Protein AF-A0A1V1VH08-F1 (afdb_monomer_lite)

Secondary structure (DSSP, 8-state):
---------PPP-SSS---------------------TT---------HHHHHHHHHHHHHHHHHH-S---HHHHHHHHHHGGGGS-HHHHHHHHHT-

Organism: Photobacterium damsela subsp. piscicida (NCBI:txid38294)

Structure (mmCIF, N/CA/C/O backbone):
data_AF-A0A1V1VH08-F1
#
_entry.id   AF-A0A1V1VH08-F1
#
loop_
_atom_site.group_PDB
_atom_site.id
_atom_site.type_symbol
_atom_site.label_atom_id
_atom_site.label_alt_id
_atom_site.label_comp_id
_atom_site.label_asym_id
_atom_site.label_entity_id
_atom_site.label_seq_id
_atom_site.pdbx_PDB_ins_code
_atom_site.Cartn_x
_atom_site.Cartn_y
_atom_site.Cartn_z
_atom_site.occupancy
_atom_site.B_iso_or_equiv
_atom_site.auth_seq_id
_atom_site.auth_comp_id
_atom_site.auth_asym_id
_atom_site.auth_atom_id
_atom_site.pdbx_PDB_model_num
ATOM 1 N N . MET A 1 1 ? 41.458 -5.836 72.878 1.00 42.50 1 MET A N 1
ATOM 2 C CA . MET A 1 1 ? 41.898 -6.173 71.507 1.00 42.50 1 MET A CA 1
ATOM 3 C C . MET A 1 1 ? 41.839 -7.683 71.332 1.00 42.50 1 MET A C 1
ATOM 5 O O . MET A 1 1 ? 42.338 -8.356 72.219 1.00 42.50 1 MET A O 1
ATOM 9 N N . GLY A 1 2 ? 41.256 -8.160 70.221 1.00 41.50 2 GLY A N 1
ATOM 10 C CA . GLY A 1 2 ? 41.227 -9.569 69.767 1.00 41.50 2 GLY A CA 1
ATOM 11 C C . GLY A 1 2 ? 40.282 -10.465 70.583 1.00 41.50 2 GLY A C 1
ATOM 12 O O . GLY A 1 2 ? 40.348 -10.449 71.798 1.00 41.50 2 GLY A O 1
ATOM 13 N N . GLY A 1 3 ? 39.324 -11.223 70.047 1.00 51.53 3 GLY A N 1
ATOM 14 C CA . GLY A 1 3 ? 39.196 -11.834 68.725 1.00 51.53 3 GLY A CA 1
ATOM 15 C C . GLY A 1 3 ? 39.387 -13.354 68.848 1.00 51.53 3 GLY A C 1
ATOM 16 O O . GLY A 1 3 ? 40.432 -13.767 69.337 1.00 51.53 3 GLY A O 1
ATOM 17 N N . ASN A 1 4 ? 38.416 -14.133 68.336 1.00 48.78 4 ASN A N 1
ATOM 18 C CA . ASN A 1 4 ? 38.453 -15.579 68.000 1.00 48.78 4 ASN A CA 1
ATOM 19 C C . ASN A 1 4 ? 37.970 -16.551 69.103 1.00 48.78 4 ASN A C 1
ATOM 21 O O . ASN A 1 4 ? 38.335 -16.396 70.256 1.00 48.78 4 ASN A O 1
ATOM 25 N N . THR A 1 5 ? 37.166 -17.598 68.870 1.00 54.44 5 THR A N 1
ATOM 26 C CA . THR A 1 5 ? 36.546 -18.209 67.672 1.00 54.44 5 THR A CA 1
ATOM 27 C C . THR A 1 5 ? 35.444 -19.173 68.159 1.00 54.44 5 THR A C 1
ATOM 29 O O . THR A 1 5 ? 35.681 -19.987 69.048 1.00 54.44 5 THR A O 1
ATOM 32 N N . LEU A 1 6 ? 34.240 -19.134 67.575 1.00 57.12 6 LEU A N 1
ATOM 33 C CA . LEU A 1 6 ? 33.190 -20.136 67.820 1.00 57.12 6 LEU A CA 1
ATOM 34 C C . LEU A 1 6 ? 33.470 -21.400 66.989 1.00 57.12 6 LEU A C 1
ATOM 36 O O . LEU A 1 6 ? 33.347 -21.381 65.765 1.00 57.12 6 LEU A O 1
ATOM 40 N N . SER A 1 7 ? 33.826 -22.509 67.644 1.00 58.56 7 SER A N 1
ATOM 41 C CA . SER A 1 7 ? 33.864 -23.836 67.013 1.00 58.56 7 SER A CA 1
ATOM 42 C C . SER A 1 7 ? 32.456 -24.436 67.000 1.00 58.56 7 SER A C 1
ATOM 44 O O . SER A 1 7 ? 32.024 -25.094 67.948 1.00 58.56 7 SER A O 1
ATOM 46 N N . ASN A 1 8 ? 31.718 -24.187 65.916 1.00 56.94 8 ASN A N 1
ATOM 47 C CA . ASN A 1 8 ? 30.455 -24.864 65.642 1.00 56.94 8 ASN A CA 1
ATOM 48 C C . ASN A 1 8 ? 30.746 -26.317 65.242 1.00 56.94 8 ASN A C 1
ATOM 50 O O . ASN A 1 8 ? 30.984 -26.627 64.075 1.00 56.94 8 ASN A O 1
ATOM 54 N N . LYS A 1 9 ? 30.712 -27.223 66.225 1.00 59.41 9 LYS A N 1
ATOM 55 C CA . LYS A 1 9 ? 30.539 -28.661 65.989 1.00 59.41 9 LYS A CA 1
ATOM 56 C C . LYS A 1 9 ? 29.258 -28.846 65.172 1.00 59.41 9 LYS A C 1
ATOM 58 O O . LYS A 1 9 ? 28.158 -28.649 65.681 1.00 59.41 9 LYS A O 1
ATOM 63 N N . GLY A 1 10 ? 29.434 -29.163 63.890 1.00 53.25 10 GLY A N 1
ATOM 64 C CA . GLY A 1 10 ? 28.362 -29.329 62.919 1.00 53.25 10 GLY A CA 1
ATOM 65 C C . GLY A 1 10 ? 27.298 -30.311 63.399 1.00 53.25 10 GLY A C 1
ATOM 66 O O . GLY A 1 10 ? 27.603 -31.378 63.938 1.00 53.25 10 GLY A O 1
ATOM 67 N N . ALA A 1 11 ? 26.043 -29.913 63.203 1.00 56.19 11 ALA A N 1
ATOM 68 C CA . ALA A 1 11 ? 24.874 -30.722 63.475 1.00 56.19 11 ALA A CA 1
ATOM 69 C C . ALA A 1 11 ? 24.992 -32.064 62.747 1.00 56.19 11 ALA A C 1
ATOM 71 O O . ALA A 1 11 ? 25.138 -32.146 61.525 1.00 56.19 11 ALA A O 1
ATOM 72 N N . LYS A 1 12 ? 24.945 -33.124 63.545 1.00 55.03 12 LYS A N 1
ATOM 73 C CA . LYS A 1 12 ? 24.885 -34.498 63.085 1.00 55.03 12 LYS A CA 1
ATOM 74 C C . LYS A 1 12 ? 23.618 -34.682 62.241 1.00 55.03 12 LYS A C 1
ATOM 76 O O . LYS A 1 12 ? 22.513 -34.428 62.704 1.00 55.03 12 LYS A O 1
ATOM 81 N N . SER A 1 13 ? 23.829 -35.165 61.018 1.00 54.09 13 SER A N 1
ATOM 82 C CA . SER A 1 13 ? 22.960 -36.099 60.292 1.00 54.09 13 SER A CA 1
ATOM 83 C C . SER A 1 13 ? 21.470 -35.749 60.137 1.00 54.09 13 SER A C 1
ATOM 85 O O . SER A 1 13 ? 20.638 -36.181 60.927 1.00 54.09 13 SER A O 1
ATOM 87 N N . SER A 1 14 ? 21.116 -35.154 58.994 1.00 55.00 14 SER A N 1
ATOM 88 C CA . SER A 1 14 ? 19.805 -35.347 58.339 1.00 55.00 14 SER A CA 1
ATOM 89 C C . SER A 1 14 ? 19.902 -36.088 56.990 1.00 55.00 14 SER A C 1
ATOM 91 O O . SER A 1 14 ? 18.890 -36.324 56.336 1.00 55.00 14 SER A O 1
ATOM 93 N N . LEU A 1 15 ? 21.109 -36.507 56.580 1.00 57.03 15 LEU A N 1
ATOM 94 C CA . LEU A 1 15 ? 21.361 -37.230 55.321 1.00 57.03 15 LEU A CA 1
ATOM 95 C C . LEU A 1 15 ? 21.610 -38.742 55.491 1.00 57.03 15 LEU A C 1
ATOM 97 O O . LEU A 1 15 ? 21.787 -39.438 54.498 1.00 57.03 15 LEU A O 1
ATOM 101 N N . ALA A 1 16 ? 21.600 -39.275 56.717 1.00 56.56 16 ALA A N 1
ATOM 102 C CA . ALA A 1 16 ? 21.966 -40.673 56.987 1.00 56.56 16 ALA A CA 1
ATOM 103 C C . ALA A 1 16 ? 20.775 -41.647 57.113 1.00 56.56 16 ALA A C 1
ATOM 105 O O . ALA A 1 16 ? 20.959 -42.779 57.548 1.00 56.56 16 ALA A O 1
ATOM 106 N N . SER A 1 17 ? 19.559 -41.250 56.730 1.00 54.44 17 SER A N 1
ATOM 107 C CA . SER A 1 17 ? 18.388 -42.140 56.764 1.00 54.44 17 SER A CA 1
ATOM 108 C C . SER A 1 17 ? 17.512 -42.007 55.521 1.00 54.44 17 SER A C 1
ATOM 110 O O . SER A 1 17 ? 16.312 -41.772 55.597 1.00 54.44 17 SER A O 1
ATOM 112 N N . ARG A 1 18 ? 18.103 -42.179 54.336 1.00 52.12 18 ARG A N 1
ATOM 113 C CA . ARG A 1 18 ? 17.330 -42.537 53.131 1.00 52.12 18 ARG A CA 1
ATOM 114 C C . ARG A 1 18 ? 17.989 -43.683 52.376 1.00 52.12 18 ARG A C 1
ATOM 116 O O . ARG A 1 18 ? 18.204 -43.625 51.171 1.00 52.12 18 ARG A O 1
ATOM 123 N N . ALA A 1 19 ? 18.294 -44.741 53.117 1.00 56.72 19 ALA A N 1
ATOM 124 C CA . ALA A 1 19 ? 18.342 -46.080 52.561 1.00 56.72 19 ALA A CA 1
ATOM 125 C C . ALA A 1 19 ? 16.918 -46.649 52.600 1.00 56.72 19 ALA A C 1
ATOM 127 O O . ALA A 1 19 ? 16.595 -47.437 53.477 1.00 56.72 19 ALA A O 1
ATOM 128 N N . ASP A 1 20 ? 16.058 -46.222 51.674 1.00 51.28 20 ASP A N 1
ATOM 129 C CA . ASP A 1 20 ? 14.940 -47.072 51.274 1.00 51.28 20 ASP A CA 1
ATOM 130 C C . ASP A 1 20 ? 14.604 -46.856 49.798 1.00 51.28 20 ASP A C 1
ATOM 132 O O . ASP A 1 20 ? 14.362 -45.747 49.314 1.00 51.28 20 ASP A O 1
ATOM 136 N N . ARG A 1 21 ? 14.706 -47.955 49.061 1.00 61.38 21 ARG A N 1
ATOM 137 C CA . ARG A 1 21 ? 14.422 -48.065 47.638 1.00 61.38 21 ARG A CA 1
ATOM 138 C C . ARG A 1 21 ? 12.945 -48.413 47.527 1.00 61.38 21 ARG A C 1
ATOM 140 O O . ARG A 1 21 ? 12.552 -49.400 48.131 1.00 61.38 21 ARG A O 1
ATOM 147 N N . ARG A 1 22 ? 12.192 -47.743 46.650 1.00 54.31 22 ARG A N 1
ATOM 148 C CA . ARG A 1 22 ? 11.281 -48.371 45.664 1.00 54.31 22 ARG A CA 1
ATOM 149 C C . ARG A 1 22 ? 10.465 -47.304 44.929 1.00 54.31 22 ARG A C 1
ATOM 151 O O . ARG A 1 22 ? 9.969 -46.361 45.526 1.00 54.31 22 ARG A O 1
ATOM 158 N N . ASN A 1 23 ? 10.332 -47.516 43.620 1.00 58.84 23 ASN A N 1
ATOM 159 C CA . ASN A 1 23 ? 9.438 -46.832 42.678 1.00 58.84 23 ASN A CA 1
ATOM 160 C C . ASN A 1 23 ? 9.825 -45.404 42.275 1.00 58.84 23 ASN A C 1
ATOM 162 O O . ASN A 1 23 ? 9.115 -44.441 42.543 1.00 58.84 23 ASN A O 1
ATOM 166 N N . LYS A 1 24 ? 10.920 -45.275 41.516 1.00 55.41 24 LYS A N 1
ATOM 167 C CA . LYS A 1 24 ? 11.126 -44.101 40.662 1.00 55.41 24 LYS A CA 1
ATOM 168 C C . LYS A 1 24 ? 10.753 -44.486 39.232 1.00 55.41 24 LYS A C 1
ATOM 170 O O . LYS A 1 24 ? 11.577 -45.014 38.494 1.00 55.41 24 LYS A O 1
ATOM 175 N N . THR A 1 25 ? 9.497 -44.266 38.852 1.00 62.84 25 THR A N 1
ATOM 176 C CA . THR A 1 25 ? 9.113 -44.196 37.438 1.00 62.84 25 THR A CA 1
ATOM 177 C C . THR A 1 25 ? 9.863 -43.015 36.832 1.00 62.84 25 THR A C 1
ATOM 179 O O . THR A 1 25 ? 9.476 -41.859 37.007 1.00 62.84 25 THR A O 1
ATOM 182 N N . THR A 1 26 ? 11.005 -43.287 36.206 1.00 64.94 26 THR A N 1
ATOM 183 C CA . THR A 1 26 ? 11.795 -42.279 35.501 1.00 64.94 26 THR A CA 1
ATOM 184 C C . THR A 1 26 ? 10.975 -41.793 34.313 1.00 64.94 26 THR A C 1
ATOM 186 O O . THR A 1 26 ? 10.871 -42.483 33.304 1.00 64.94 26 THR A O 1
ATOM 189 N N . ILE A 1 27 ? 10.359 -40.617 34.442 1.00 68.81 27 ILE A N 1
ATOM 190 C CA . ILE A 1 27 ? 9.703 -39.940 33.324 1.00 68.81 27 ILE A CA 1
ATOM 191 C C . ILE A 1 27 ? 10.806 -39.562 32.331 1.00 68.81 27 ILE A C 1
ATOM 193 O O . ILE A 1 27 ? 11.585 -38.641 32.573 1.00 68.81 27 ILE A O 1
ATOM 197 N N . THR A 1 28 ? 10.902 -40.293 31.225 1.00 69.06 28 THR A N 1
ATOM 198 C CA . THR A 1 28 ? 11.763 -39.940 30.098 1.00 69.06 28 THR A CA 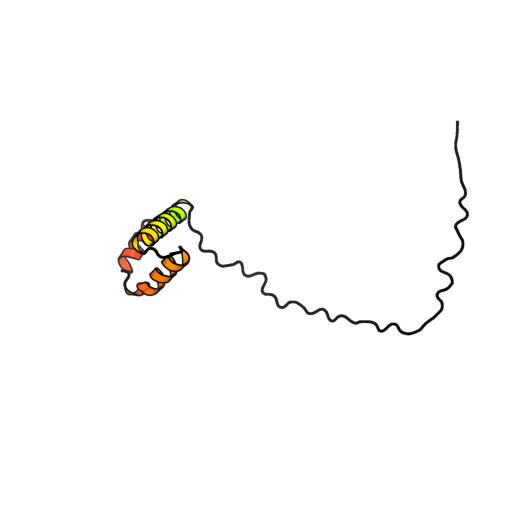1
ATOM 199 C C . THR A 1 28 ? 11.010 -38.946 29.220 1.00 69.06 28 THR A C 1
ATOM 201 O O . THR A 1 28 ? 10.065 -39.288 28.513 1.00 69.06 28 THR A O 1
ATOM 204 N N . THR A 1 29 ? 11.390 -37.670 29.276 1.00 69.56 29 THR A N 1
ATOM 205 C CA . THR A 1 29 ? 10.839 -36.671 28.359 1.00 69.56 29 THR A CA 1
ATOM 206 C C . THR A 1 29 ? 11.559 -36.778 27.018 1.00 69.56 29 THR A C 1
AT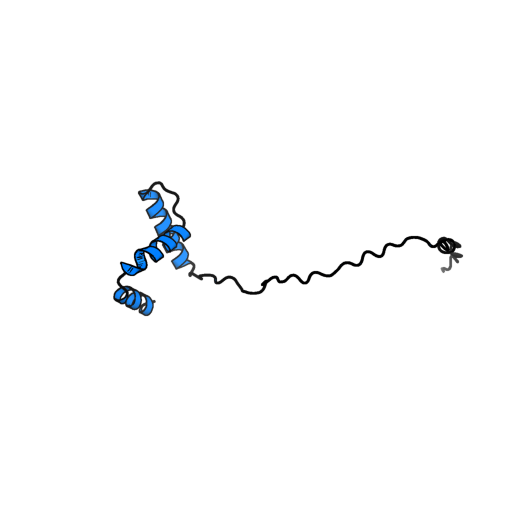OM 208 O O . THR A 1 29 ? 12.753 -36.507 26.897 1.00 69.56 29 THR A O 1
ATOM 211 N N . VAL A 1 30 ? 10.835 -37.179 25.974 1.00 68.00 30 VAL A N 1
ATOM 212 C CA . VAL A 1 30 ? 11.338 -37.059 24.602 1.00 68.00 30 VAL A CA 1
ATOM 213 C C . VAL A 1 30 ? 11.338 -35.571 24.249 1.00 68.00 30 VAL A C 1
ATOM 215 O O . VAL A 1 30 ? 10.277 -34.948 24.168 1.00 68.00 30 VAL A O 1
ATOM 218 N N . ARG A 1 31 ? 12.523 -34.978 24.045 1.00 60.28 31 ARG A N 1
ATOM 219 C CA . ARG A 1 31 ? 12.653 -33.620 23.491 1.00 60.28 31 ARG A CA 1
ATOM 220 C C . ARG A 1 31 ? 12.063 -33.616 22.079 1.00 60.28 31 ARG A C 1
ATOM 222 O O . ARG A 1 31 ? 12.717 -34.042 21.132 1.00 60.28 31 ARG A O 1
ATOM 229 N N . LYS A 1 32 ? 10.834 -33.119 21.925 1.00 65.38 32 LYS A N 1
ATOM 230 C CA . LYS A 1 32 ? 10.301 -32.762 20.607 1.00 65.38 32 LYS A CA 1
ATOM 231 C C . LYS A 1 32 ? 11.102 -31.562 20.102 1.00 65.38 32 LYS A C 1
ATOM 233 O O . LYS A 1 32 ? 10.998 -30.481 20.672 1.00 65.38 32 LYS A O 1
ATOM 238 N N . GLN A 1 33 ? 11.932 -31.770 19.081 1.00 62.66 33 GLN A N 1
ATOM 239 C CA . GLN A 1 33 ? 12.550 -30.686 18.317 1.00 62.66 33 GLN A CA 1
ATOM 240 C C . GLN A 1 33 ? 11.410 -29.877 17.676 1.00 62.66 33 GLN A C 1
ATOM 242 O O . GLN A 1 33 ? 10.658 -30.448 16.882 1.00 62.66 33 GLN A O 1
ATOM 247 N N . PRO A 1 34 ? 11.211 -28.595 18.025 1.00 61.31 34 PRO A N 1
ATOM 248 C CA . PRO A 1 34 ? 10.227 -27.776 17.341 1.00 61.31 34 PRO A CA 1
ATOM 249 C C . PRO A 1 34 ? 10.696 -27.590 15.891 1.00 61.31 34 PRO A C 1
ATOM 251 O O . PRO A 1 34 ? 11.695 -26.920 15.638 1.00 61.31 34 PRO A O 1
ATOM 254 N N . LEU A 1 35 ? 9.989 -28.196 14.931 1.00 61.22 35 LEU A N 1
ATOM 255 C CA . LEU A 1 35 ? 10.094 -27.893 13.496 1.00 61.22 35 LEU A CA 1
ATOM 256 C C . LEU A 1 35 ? 9.443 -26.536 13.238 1.00 61.22 35 LEU A C 1
ATOM 258 O O . LEU A 1 35 ? 8.386 -26.402 12.632 1.00 61.22 35 LEU A O 1
ATOM 262 N N . THR A 1 36 ? 10.036 -25.510 13.810 1.00 63.53 36 THR A N 1
ATOM 263 C CA . THR A 1 36 ? 9.535 -24.155 13.732 1.00 63.53 36 THR A CA 1
ATOM 264 C C . THR A 1 36 ? 10.449 -23.404 12.791 1.00 63.53 36 THR A C 1
ATOM 266 O O . THR A 1 36 ? 11.611 -23.145 13.113 1.00 63.53 36 THR A O 1
ATOM 269 N N . THR A 1 37 ? 9.923 -23.063 11.619 1.00 62.22 37 THR A N 1
ATOM 270 C CA . THR A 1 37 ? 10.533 -22.158 10.640 1.00 62.22 37 THR A CA 1
ATOM 271 C C . THR A 1 37 ? 10.616 -20.743 11.239 1.00 62.22 37 THR A C 1
ATOM 273 O O . THR A 1 37 ? 9.941 -19.823 10.801 1.00 62.22 37 THR A O 1
ATOM 276 N N . TYR A 1 38 ? 11.399 -20.548 12.306 1.00 56.91 38 TYR A N 1
ATOM 277 C CA . TYR A 1 38 ? 11.465 -19.296 13.079 1.00 56.91 38 TYR A CA 1
ATOM 278 C C . TYR A 1 38 ? 12.341 -18.211 12.437 1.00 56.91 38 TYR A C 1
ATOM 280 O O . TYR A 1 38 ? 12.617 -17.194 13.068 1.00 56.91 38 TYR A O 1
ATOM 288 N N . LYS A 1 39 ? 12.839 -18.412 11.214 1.00 59.66 39 LYS A N 1
ATOM 289 C CA . LYS A 1 39 ? 13.912 -17.571 10.657 1.00 59.66 39 LYS A CA 1
ATOM 290 C C . LYS A 1 39 ? 13.693 -17.120 9.218 1.00 59.66 39 LYS A C 1
ATOM 292 O O . LYS A 1 39 ? 14.658 -16.770 8.549 1.00 59.66 39 LYS A O 1
ATOM 297 N N . VAL A 1 40 ? 12.453 -17.102 8.736 1.00 65.69 40 VAL A N 1
ATOM 298 C CA . VAL A 1 40 ? 12.143 -16.315 7.537 1.00 65.69 40 VAL A CA 1
ATOM 299 C C . VAL A 1 40 ? 11.670 -14.951 8.033 1.00 65.69 40 VAL A C 1
ATOM 301 O O . VAL A 1 40 ? 10.586 -14.882 8.618 1.00 65.69 40 VAL A O 1
ATOM 304 N N . PRO A 1 41 ? 12.477 -13.879 7.901 1.00 68.62 41 PRO A N 1
ATOM 305 C CA . PRO A 1 41 ? 12.002 -12.550 8.246 1.00 68.62 41 PRO A CA 1
ATOM 306 C C . PRO A 1 41 ? 10.764 -12.259 7.388 1.00 68.62 41 PRO A C 1
ATOM 308 O O . PRO A 1 41 ? 10.781 -12.556 6.189 1.00 68.62 41 PRO A O 1
ATOM 311 N N . PRO A 1 42 ? 9.678 -11.722 7.969 1.00 72.19 42 PRO A N 1
ATOM 312 C CA . PRO A 1 42 ? 8.502 -11.385 7.185 1.00 72.19 42 PRO A CA 1
ATOM 313 C C . PRO A 1 42 ? 8.922 -10.437 6.059 1.00 72.19 42 PRO A C 1
ATOM 315 O O . PRO A 1 42 ? 9.616 -9.445 6.302 1.00 72.19 42 PRO A O 1
ATOM 318 N N . LEU A 1 43 ? 8.517 -10.750 4.826 1.00 67.94 43 LEU A N 1
ATOM 319 C CA . LEU A 1 43 ? 8.692 -9.851 3.689 1.00 67.94 43 LEU A CA 1
ATOM 320 C C . LEU A 1 43 ? 7.859 -8.598 3.970 1.00 67.94 43 LEU A C 1
ATOM 322 O O . LEU A 1 43 ? 6.637 -8.601 3.842 1.00 67.94 43 LEU A O 1
ATOM 326 N N . THR A 1 44 ? 8.523 -7.544 4.441 1.00 73.12 44 THR A N 1
ATOM 327 C CA . THR A 1 44 ? 7.877 -6.275 4.780 1.00 73.12 44 THR A CA 1
ATOM 328 C C . THR A 1 44 ? 7.997 -5.327 3.598 1.00 73.12 44 THR A C 1
ATOM 330 O O . THR A 1 44 ? 9.099 -5.010 3.155 1.00 73.12 44 THR A O 1
ATOM 333 N N . LEU A 1 45 ? 6.857 -4.855 3.091 1.00 79.69 45 LEU A N 1
ATOM 334 C CA . LEU A 1 45 ? 6.831 -3.741 2.148 1.00 79.69 45 LEU A CA 1
ATOM 335 C C . LEU A 1 45 ? 7.226 -2.475 2.910 1.00 79.69 45 LEU A C 1
ATOM 337 O O . LEU A 1 45 ? 6.502 -2.016 3.798 1.00 79.69 45 LEU A O 1
ATOM 341 N N . ARG A 1 46 ? 8.410 -1.940 2.608 1.00 84.69 46 ARG A N 1
ATOM 342 C CA . ARG A 1 46 ? 8.912 -0.711 3.223 1.00 84.69 46 ARG A CA 1
ATOM 343 C C . ARG A 1 46 ? 8.519 0.479 2.359 1.00 84.69 46 ARG A C 1
ATOM 345 O O . ARG A 1 46 ? 8.964 0.592 1.227 1.00 84.69 46 ARG A O 1
ATOM 352 N N . LEU A 1 47 ? 7.706 1.357 2.930 1.00 85.44 47 LEU A N 1
ATOM 353 C CA . LEU A 1 47 ? 7.373 2.665 2.371 1.00 85.44 47 LEU A CA 1
ATOM 354 C C . LEU A 1 47 ? 8.110 3.754 3.156 1.00 85.44 47 LEU A C 1
ATOM 356 O O . LEU A 1 47 ? 8.300 3.610 4.374 1.00 85.44 47 LEU A O 1
ATOM 360 N N . SER A 1 48 ? 8.492 4.838 2.476 1.00 90.56 48 SER A N 1
ATOM 361 C CA . SER A 1 48 ? 8.999 6.041 3.141 1.00 90.56 48 SER A CA 1
ATOM 362 C C . SER A 1 48 ? 7.914 6.652 4.040 1.00 90.56 48 SER A C 1
ATOM 364 O O . SER A 1 48 ? 6.731 6.322 3.926 1.00 90.56 48 SER A O 1
ATOM 366 N N . LEU A 1 49 ? 8.291 7.538 4.966 1.00 90.62 49 LEU A N 1
ATOM 367 C CA . LEU A 1 49 ? 7.302 8.209 5.816 1.00 90.62 49 LEU A CA 1
ATOM 368 C C . LEU A 1 49 ? 6.326 9.057 4.983 1.00 90.62 49 LEU A C 1
ATOM 370 O O . LEU A 1 49 ? 5.127 9.037 5.247 1.00 90.62 49 LEU A O 1
ATOM 374 N N . ALA A 1 50 ? 6.835 9.735 3.951 1.00 91.75 50 ALA A N 1
ATOM 375 C CA . ALA A 1 50 ? 6.027 10.544 3.046 1.00 91.75 50 ALA A CA 1
ATOM 376 C C . ALA A 1 50 ? 5.025 9.685 2.262 1.00 91.75 50 ALA A C 1
ATOM 378 O O . ALA A 1 50 ? 3.851 10.033 2.169 1.00 91.75 50 ALA A O 1
ATOM 379 N N . ASP A 1 51 ? 5.453 8.527 1.757 1.00 91.00 51 ASP A N 1
ATOM 380 C CA . ASP A 1 51 ? 4.562 7.644 0.997 1.00 91.00 51 ASP A CA 1
ATOM 381 C C . ASP A 1 51 ? 3.514 6.984 1.892 1.00 91.00 51 ASP A C 1
ATOM 383 O O . ASP A 1 51 ? 2.370 6.805 1.477 1.00 91.00 51 ASP A O 1
ATOM 387 N N . LYS A 1 52 ? 3.859 6.680 3.151 1.00 91.31 52 LYS A N 1
ATOM 388 C CA . LYS A 1 52 ? 2.870 6.235 4.143 1.00 91.31 52 LYS A CA 1
ATOM 389 C C . LYS A 1 52 ? 1.783 7.282 4.356 1.00 91.31 52 LYS A C 1
ATOM 391 O O . LYS A 1 52 ? 0.622 6.894 4.441 1.00 91.31 52 LYS A O 1
ATOM 396 N N . GLN A 1 53 ? 2.147 8.563 4.430 1.00 93.88 53 GLN A N 1
ATOM 397 C CA . GLN A 1 53 ? 1.177 9.642 4.604 1.00 93.88 53 GLN A CA 1
ATOM 398 C C . GLN A 1 53 ? 0.236 9.728 3.401 1.00 93.88 53 GLN A C 1
ATOM 400 O O . GLN A 1 53 ? -0.969 9.626 3.587 1.00 93.88 53 GLN A O 1
ATOM 405 N N . LYS A 1 54 ? 0.774 9.751 2.173 1.00 94.25 54 LYS A N 1
ATOM 406 C CA . LYS A 1 54 ? -0.035 9.772 0.939 1.00 94.25 54 LYS A CA 1
ATOM 407 C C . LYS A 1 54 ? -1.048 8.625 0.878 1.00 94.25 54 LYS A C 1
ATOM 409 O O . LYS A 1 54 ? -2.193 8.818 0.483 1.00 94.25 54 LYS A O 1
ATOM 414 N N . VAL A 1 55 ? -0.635 7.418 1.275 1.00 93.44 55 VAL A N 1
ATOM 415 C CA . VAL A 1 55 ? -1.538 6.258 1.320 1.00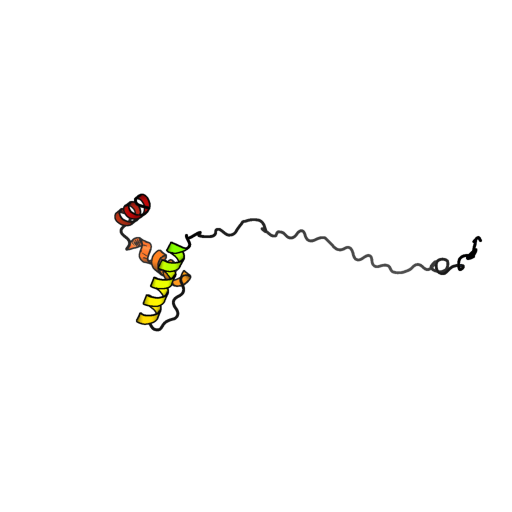 93.44 55 VAL A CA 1
ATOM 416 C C . VAL A 1 55 ? -2.630 6.444 2.376 1.00 93.44 55 VAL A C 1
ATOM 418 O O . VAL A 1 55 ? -3.764 6.043 2.131 1.00 93.44 55 VAL A O 1
ATOM 421 N N . GLN A 1 56 ? -2.319 7.026 3.537 1.00 93.50 56 GLN A N 1
ATOM 422 C CA . GLN A 1 56 ? -3.328 7.299 4.565 1.00 93.50 56 GLN A CA 1
ATOM 423 C C . GLN A 1 56 ? -4.305 8.388 4.136 1.00 93.50 56 GLN A C 1
ATOM 425 O O . GLN A 1 56 ? -5.507 8.174 4.263 1.00 93.50 56 GLN A O 1
ATOM 430 N N . ASP A 1 57 ? -3.813 9.483 3.560 1.00 95.62 57 ASP A N 1
ATOM 431 C CA . ASP A 1 57 ? -4.650 10.573 3.054 1.00 95.62 57 ASP A CA 1
ATOM 432 C C . ASP A 1 57 ? -5.671 10.027 2.043 1.00 95.62 57 ASP A C 1
ATOM 434 O O . ASP A 1 57 ? -6.875 10.258 2.163 1.00 95.62 57 ASP A O 1
ATOM 438 N N . TRP A 1 58 ? -5.218 9.166 1.125 1.00 95.12 58 TRP A N 1
ATOM 439 C CA . TRP A 1 58 ? -6.105 8.520 0.161 1.00 95.12 58 TRP A CA 1
ATOM 440 C C . TRP A 1 58 ? -7.112 7.555 0.815 1.00 95.12 58 TRP A C 1
ATOM 442 O O . TRP A 1 58 ? -8.276 7.480 0.413 1.00 95.12 58 TRP A O 1
ATOM 452 N N . VAL A 1 59 ? -6.708 6.819 1.858 1.00 94.12 59 VAL A N 1
ATOM 453 C CA . VAL A 1 59 ? -7.644 5.988 2.636 1.00 94.12 59 VAL A CA 1
ATOM 454 C C . VAL A 1 59 ? -8.722 6.852 3.290 1.00 94.12 59 VAL A C 1
ATOM 456 O O . VAL A 1 59 ? -9.889 6.460 3.269 1.00 94.12 59 VAL A O 1
ATOM 459 N N . GLU A 1 60 ? -8.364 8.000 3.861 1.00 93.75 60 GLU A N 1
ATOM 460 C CA . GLU A 1 60 ? -9.318 8.916 4.491 1.00 93.75 60 GLU A CA 1
ATOM 461 C C . GLU A 1 60 ? -10.320 9.489 3.488 1.00 93.75 60 GLU A C 1
ATOM 463 O O . GLU A 1 60 ? -11.516 9.535 3.783 1.00 93.75 60 GLU A O 1
ATOM 468 N N . GLU A 1 61 ? -9.864 9.876 2.297 1.00 94.19 61 GLU A N 1
ATOM 469 C CA . GLU A 1 61 ? -10.730 10.317 1.196 1.00 94.19 61 GLU A CA 1
ATOM 470 C C . GLU A 1 61 ? -11.746 9.232 0.820 1.00 94.19 61 GLU A C 1
ATOM 472 O O . GLU A 1 61 ? -12.957 9.452 0.881 1.00 94.19 61 GLU A O 1
ATOM 477 N N . LEU A 1 62 ? -11.276 8.008 0.566 1.00 92.31 62 LEU A N 1
ATOM 478 C CA . LEU A 1 62 ? -12.158 6.889 0.225 1.00 92.31 62 LEU A CA 1
ATOM 479 C C . LEU A 1 62 ? -13.158 6.559 1.341 1.00 92.31 62 LEU A C 1
ATOM 481 O O . LEU A 1 62 ? -14.284 6.130 1.064 1.00 92.31 62 LEU A O 1
ATOM 485 N N . GLN A 1 63 ? -12.769 6.725 2.608 1.00 93.44 63 GLN A N 1
ATOM 486 C CA . GLN A 1 63 ? -13.678 6.536 3.739 1.00 93.44 63 GLN A CA 1
ATOM 487 C C . GLN A 1 63 ? -14.766 7.613 3.794 1.00 93.44 63 GLN A C 1
ATOM 489 O O . GLN A 1 63 ? -15.924 7.272 4.063 1.00 93.44 63 GLN A O 1
ATOM 494 N N . LYS A 1 64 ? -14.413 8.880 3.532 1.00 92.56 64 LYS A N 1
ATOM 495 C CA . LYS A 1 64 ? -15.369 9.998 3.469 1.00 92.56 64 LYS A CA 1
ATOM 496 C C . LYS A 1 64 ? -16.419 9.748 2.387 1.00 92.56 64 LYS A C 1
ATOM 498 O O . LYS A 1 64 ? -17.611 9.881 2.665 1.00 92.56 64 LYS A O 1
ATOM 503 N N . ASP A 1 65 ? -15.989 9.276 1.221 1.00 91.62 65 ASP A N 1
ATOM 504 C CA . ASP A 1 65 ? -16.871 9.056 0.071 1.00 91.62 65 ASP A CA 1
ATOM 505 C C . ASP A 1 65 ? -17.790 7.842 0.247 1.00 91.62 65 ASP A C 1
ATOM 507 O O . ASP A 1 65 ? -18.984 7.885 -0.054 1.00 91.62 65 ASP A O 1
ATOM 511 N N . THR A 1 66 ? -17.253 6.730 0.756 1.00 85.56 66 THR A N 1
ATOM 512 C CA . THR A 1 66 ? -17.985 5.452 0.784 1.00 85.56 66 THR A CA 1
ATOM 513 C C . THR A 1 66 ? -18.727 5.183 2.092 1.00 85.56 66 THR A C 1
ATOM 515 O O . THR A 1 66 ? -19.456 4.191 2.178 1.00 85.56 66 THR A O 1
ATOM 518 N N . LYS A 1 67 ? -18.529 6.013 3.132 1.00 86.62 67 LYS A N 1
ATOM 519 C CA . LYS A 1 67 ? -18.972 5.778 4.527 1.00 86.62 67 LYS A CA 1
ATOM 520 C C . LYS A 1 67 ? -18.571 4.398 5.081 1.00 86.62 67 LYS A C 1
ATOM 522 O O . LYS A 1 67 ? -19.127 3.926 6.074 1.00 86.62 67 LYS A O 1
ATOM 527 N N . ARG A 1 68 ? -17.621 3.710 4.438 1.00 86.44 68 ARG A N 1
ATOM 528 C CA . ARG A 1 68 ? -17.166 2.360 4.789 1.00 86.44 68 ARG A CA 1
ATOM 529 C C . ARG A 1 68 ? -15.767 2.427 5.371 1.00 86.44 68 ARG A C 1
ATOM 531 O O . ARG A 1 68 ? -14.940 3.227 4.960 1.00 86.44 68 ARG A O 1
ATOM 538 N N . LYS A 1 69 ? -15.464 1.501 6.283 1.00 89.12 69 LYS A N 1
ATOM 539 C CA . LYS A 1 69 ? -14.107 1.334 6.818 1.00 89.12 69 LYS A CA 1
ATOM 540 C C . LYS A 1 69 ? -13.184 0.722 5.758 1.00 89.12 69 LYS A C 1
ATOM 542 O O . LYS A 1 69 ? -13.160 -0.505 5.565 1.00 89.12 69 LYS A O 1
ATOM 547 N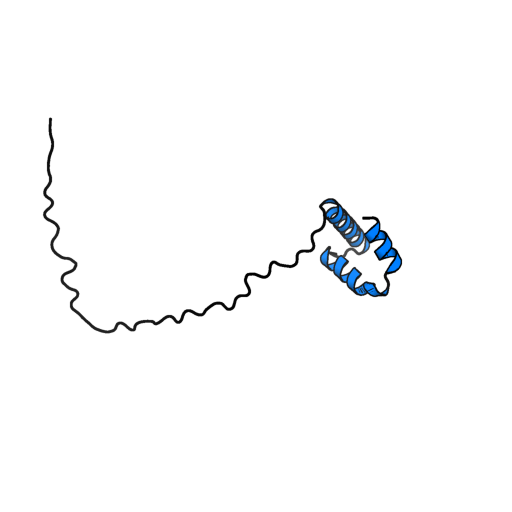 N . VAL A 1 70 ? -12.418 1.578 5.092 1.00 90.12 70 VAL A N 1
ATOM 548 C CA . VAL A 1 70 ? -11.336 1.214 4.169 1.00 90.12 70 VAL A CA 1
ATOM 549 C C . VAL A 1 70 ? -10.021 1.202 4.946 1.00 90.12 70 VAL A C 1
ATOM 551 O O . VAL A 1 70 ? -9.738 2.125 5.693 1.00 90.12 70 VAL A O 1
ATOM 554 N N . SER A 1 71 ? -9.223 0.146 4.823 1.00 92.38 71 SER A N 1
ATOM 555 C CA . SER A 1 71 ? -7.856 0.127 5.357 1.00 92.38 71 SER A CA 1
ATOM 556 C C . SER A 1 71 ? -6.863 0.203 4.205 1.00 92.38 71 SER A C 1
ATOM 558 O O . SER A 1 71 ? -7.190 -0.223 3.095 1.00 92.38 71 SER A O 1
ATOM 560 N N . ALA A 1 72 ? -5.632 0.646 4.471 1.00 90.50 72 ALA A N 1
ATOM 561 C CA . ALA A 1 72 ? -4.558 0.635 3.472 1.00 90.50 72 ALA A CA 1
ATOM 562 C C . ALA A 1 72 ? -4.384 -0.754 2.824 1.00 90.50 72 ALA A C 1
ATOM 564 O O . ALA A 1 72 ? -4.211 -0.870 1.616 1.00 90.50 72 ALA A O 1
ATOM 565 N N . ALA A 1 73 ? -4.541 -1.832 3.601 1.00 91.00 73 ALA A N 1
ATOM 566 C CA . ALA A 1 73 ? -4.501 -3.196 3.076 1.00 91.00 73 ALA A CA 1
ATOM 567 C C . ALA A 1 73 ? -5.636 -3.498 2.078 1.00 91.00 73 ALA A C 1
ATOM 569 O O . ALA A 1 73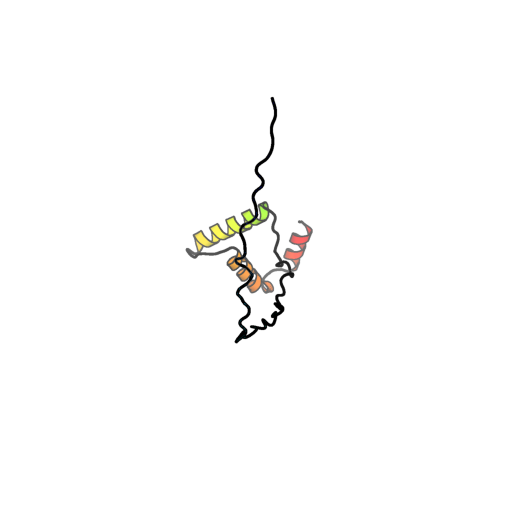 ? -5.413 -4.195 1.090 1.00 91.00 73 ALA A O 1
ATOM 570 N N . LYS A 1 74 ? -6.853 -2.982 2.307 1.00 92.31 74 LYS A N 1
ATOM 571 C CA . LYS A 1 74 ? -7.972 -3.140 1.360 1.00 92.31 74 LYS A CA 1
ATOM 572 C C . LYS A 1 74 ? -7.737 -2.354 0.076 1.00 92.31 74 LYS A C 1
ATOM 574 O O . LYS A 1 74 ? -8.039 -2.874 -0.990 1.00 92.31 74 LYS A O 1
ATOM 579 N N . LEU A 1 75 ? -7.186 -1.148 0.191 1.00 91.38 75 LEU A N 1
ATOM 580 C CA . LEU A 1 75 ? -6.807 -0.315 -0.948 1.00 91.38 75 LEU A CA 1
ATOM 581 C C . LEU A 1 75 ? -5.760 -1.020 -1.814 1.00 91.38 75 LEU A C 1
ATOM 583 O O . LEU A 1 75 ? -5.983 -1.221 -3.003 1.00 91.38 75 LEU A O 1
ATOM 587 N N . LEU A 1 76 ? -4.673 -1.502 -1.205 1.00 91.38 76 LEU A N 1
ATOM 588 C CA . LEU A 1 76 ? -3.636 -2.249 -1.921 1.00 91.38 76 LEU A CA 1
ATOM 589 C C . LEU A 1 76 ? -4.198 -3.525 -2.562 1.00 91.38 76 LEU A C 1
ATOM 591 O O . LEU A 1 76 ? -3.876 -3.839 -3.704 1.00 91.38 76 LEU A O 1
ATOM 595 N N . ARG A 1 77 ? -5.100 -4.236 -1.873 1.00 91.44 77 ARG A N 1
ATOM 596 C CA . ARG A 1 77 ? -5.773 -5.412 -2.440 1.00 91.44 77 ARG A CA 1
ATOM 597 C C . ARG A 1 77 ? -6.654 -5.053 -3.640 1.00 91.44 77 ARG A C 1
ATOM 599 O O . ARG A 1 77 ? -6.640 -5.781 -4.628 1.00 91.44 77 ARG A O 1
ATOM 606 N N . ALA A 1 78 ? -7.393 -3.950 -3.582 1.00 91.56 78 ALA A N 1
ATOM 607 C CA . ALA A 1 78 ? -8.193 -3.480 -4.710 1.00 91.56 78 ALA A CA 1
ATOM 608 C C . ALA A 1 78 ? -7.306 -3.151 -5.923 1.00 91.56 78 ALA A C 1
ATOM 610 O O . ALA A 1 78 ? -7.581 -3.632 -7.018 1.00 91.56 78 ALA A O 1
ATOM 611 N N . LEU A 1 79 ? -6.184 -2.457 -5.707 1.00 91.00 79 LEU A N 1
ATOM 612 C CA . LEU A 1 79 ? -5.202 -2.177 -6.761 1.00 91.00 79 LEU A CA 1
ATOM 613 C C . LEU A 1 79 ? -4.663 -3.450 -7.419 1.00 91.00 79 LEU A C 1
ATOM 615 O O . LEU A 1 79 ? -4.549 -3.508 -8.639 1.00 91.00 79 LEU A O 1
ATOM 619 N N . THR A 1 80 ? -4.384 -4.500 -6.639 1.00 91.69 80 THR A N 1
ATOM 620 C CA . THR A 1 80 ? -3.924 -5.774 -7.220 1.00 91.69 80 THR A CA 1
ATOM 621 C C . THR A 1 80 ? -4.980 -6.457 -8.088 1.00 91.69 80 THR A C 1
ATOM 623 O O . THR A 1 80 ? -4.620 -7.152 -9.035 1.00 91.69 80 THR A O 1
ATOM 626 N N . LEU A 1 81 ? -6.270 -6.257 -7.797 1.00 94.00 81 LEU A N 1
ATOM 627 C CA . LEU A 1 81 ? -7.361 -6.790 -8.615 1.00 94.00 81 LEU A CA 1
ATOM 628 C C . LEU A 1 81 ? -7.531 -5.998 -9.915 1.00 94.00 81 LEU A C 1
ATOM 630 O O . LEU A 1 81 ? -7.808 -6.593 -10.949 1.00 94.00 81 LEU A O 1
ATOM 634 N N . MET A 1 82 ? -7.293 -4.687 -9.871 1.00 92.81 82 MET A N 1
ATOM 635 C CA . MET A 1 82 ? -7.336 -3.796 -11.036 1.00 92.81 82 MET A CA 1
ATOM 636 C C . MET A 1 82 ? -6.045 -3.825 -11.867 1.00 92.81 82 MET A C 1
ATOM 638 O O . MET A 1 82 ? -5.880 -3.020 -12.775 1.00 92.81 82 MET A O 1
ATOM 642 N N . ARG A 1 83 ? -5.112 -4.747 -11.583 1.00 89.81 83 ARG A N 1
ATOM 643 C CA . ARG A 1 83 ? -3.803 -4.821 -12.254 1.00 89.81 83 ARG A CA 1
ATOM 644 C C . ARG A 1 83 ? -3.912 -4.820 -13.779 1.00 89.81 83 ARG A C 1
ATOM 646 O O . ARG A 1 83 ? -3.069 -4.227 -14.438 1.00 89.81 83 ARG A O 1
ATOM 653 N N . ASN A 1 84 ? -4.909 -5.510 -14.323 1.00 90.00 84 ASN A N 1
ATOM 654 C CA . ASN A 1 84 ? -5.076 -5.645 -15.769 1.00 90.00 84 ASN A CA 1
ATOM 655 C C . ASN A 1 84 ? -5.606 -4.363 -16.429 1.00 90.00 84 ASN A C 1
ATOM 657 O O . ASN A 1 84 ? -5.438 -4.201 -17.633 1.00 90.00 84 ASN A O 1
ATOM 661 N N . ASP A 1 85 ? -6.204 -3.468 -15.643 1.00 90.56 85 ASP A N 1
ATOM 662 C CA . ASP A 1 85 ? -6.774 -2.201 -16.106 1.00 90.56 85 ASP A CA 1
ATOM 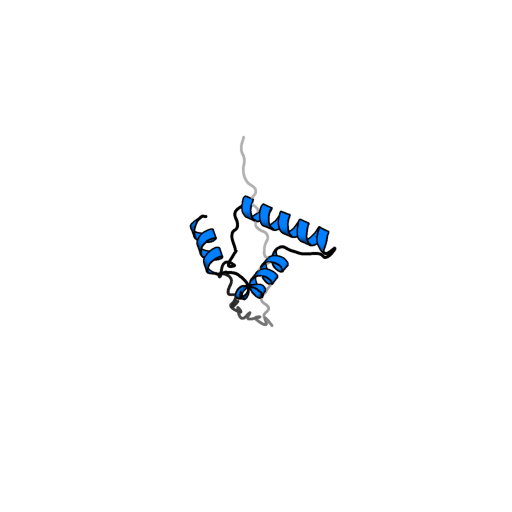663 C C . ASP A 1 85 ? -5.767 -1.040 -15.996 1.00 90.56 85 ASP A C 1
ATOM 665 O O . ASP A 1 85 ? -6.034 0.070 -16.454 1.00 90.56 85 ASP A O 1
ATOM 669 N N . LEU A 1 86 ? -4.605 -1.277 -15.376 1.00 87.69 86 LEU A N 1
ATOM 670 C CA . LEU A 1 86 ? -3.538 -0.289 -15.235 1.00 87.69 86 LEU A CA 1
ATOM 671 C C . LEU A 1 86 ? -2.654 -0.263 -16.490 1.00 87.69 86 LEU A C 1
ATOM 673 O O . LEU A 1 86 ? -2.200 -1.302 -16.973 1.00 87.69 86 LEU A O 1
ATOM 677 N N . ASP A 1 87 ? -2.343 0.938 -16.986 1.00 91.56 87 ASP A N 1
ATOM 678 C CA . ASP A 1 87 ? -1.381 1.105 -18.077 1.00 91.56 87 ASP A CA 1
ATOM 679 C C . ASP A 1 87 ? 0.048 0.847 -17.581 1.00 91.56 87 ASP A C 1
ATOM 681 O O . ASP A 1 87 ? 0.682 1.683 -16.928 1.00 91.56 87 ASP A O 1
ATOM 685 N N . ASN A 1 88 ? 0.569 -0.330 -17.928 1.00 90.31 88 ASN A N 1
ATOM 686 C CA . ASN A 1 88 ? 1.913 -0.758 -17.560 1.00 90.31 88 ASN A CA 1
ATOM 687 C C . ASN A 1 88 ? 3.009 0.178 -18.087 1.00 90.31 88 ASN A C 1
ATOM 689 O O . ASN A 1 88 ? 4.044 0.300 -17.434 1.00 90.31 88 ASN A O 1
ATOM 693 N N . LYS A 1 89 ? 2.817 0.839 -19.240 1.00 92.00 89 LYS A N 1
ATOM 694 C CA . LYS A 1 89 ? 3.825 1.772 -19.771 1.00 92.00 89 LYS A CA 1
ATOM 695 C C . LYS A 1 89 ? 3.927 2.993 -18.873 1.00 92.00 89 LYS A C 1
ATOM 697 O O . LYS A 1 89 ? 5.017 3.334 -18.424 1.00 92.00 89 LYS A O 1
ATOM 702 N N . ARG A 1 90 ? 2.776 3.576 -18.533 1.00 91.19 90 ARG A N 1
ATOM 703 C CA . ARG A 1 90 ? 2.714 4.732 -17.643 1.00 91.19 90 ARG A CA 1
ATOM 704 C C . ARG A 1 90 ? 3.232 4.417 -16.242 1.00 91.19 90 ARG A C 1
ATOM 706 O O . ARG A 1 90 ? 3.902 5.245 -15.633 1.00 91.19 90 ARG A O 1
ATOM 713 N N . LEU A 1 91 ? 2.949 3.216 -15.738 1.00 89.25 91 LEU A N 1
ATOM 714 C CA . LEU A 1 91 ? 3.464 2.760 -14.449 1.00 89.25 91 LEU A CA 1
ATOM 715 C C . LEU A 1 91 ? 4.999 2.677 -14.448 1.00 89.25 91 LEU A C 1
ATOM 717 O O . LEU A 1 91 ? 5.630 3.109 -13.490 1.00 89.25 91 LEU A O 1
ATOM 721 N N . LEU A 1 92 ? 5.598 2.141 -15.517 1.00 92.62 92 LEU A N 1
ATOM 722 C CA . LEU A 1 92 ? 7.054 2.036 -15.646 1.00 92.62 92 LEU A CA 1
ATOM 723 C C . LEU A 1 92 ? 7.727 3.406 -15.758 1.00 92.62 92 LEU A C 1
ATOM 725 O O . LEU A 1 92 ? 8.770 3.605 -15.145 1.00 92.62 92 LEU A O 1
ATOM 729 N N . GLU A 1 93 ? 7.128 4.349 -16.489 1.00 94.06 93 GLU A N 1
ATOM 730 C CA . GLU A 1 93 ? 7.604 5.740 -16.534 1.00 94.06 93 GLU A CA 1
ATOM 731 C C . GLU A 1 93 ? 7.654 6.350 -15.129 1.00 94.06 93 GLU A C 1
ATOM 733 O O . GLU A 1 93 ? 8.701 6.826 -14.705 1.00 94.06 93 GLU A O 1
ATOM 738 N N . LEU A 1 94 ? 6.559 6.242 -14.369 1.00 91.38 94 LEU A N 1
ATOM 739 C CA . LEU A 1 94 ? 6.489 6.776 -13.006 1.00 91.38 94 LEU A CA 1
ATOM 740 C C . LEU A 1 94 ? 7.508 6.136 -12.057 1.00 91.38 94 LEU A C 1
ATOM 742 O O . LEU A 1 94 ? 8.016 6.819 -11.177 1.00 91.38 94 LEU A O 1
ATOM 746 N N . ILE A 1 95 ? 7.794 4.840 -12.212 1.00 90.44 95 ILE A N 1
ATOM 747 C CA . ILE A 1 95 ? 8.804 4.147 -11.400 1.00 90.44 95 ILE A CA 1
ATOM 748 C C . ILE A 1 95 ? 10.217 4.631 -11.743 1.00 90.44 95 ILE A C 1
ATOM 750 O O . ILE A 1 95 ? 11.050 4.711 -10.850 1.00 90.44 95 ILE A O 1
ATOM 754 N N . ASN A 1 96 ? 10.494 4.937 -13.012 1.00 92.38 96 ASN A N 1
ATOM 755 C CA . ASN A 1 96 ? 11.811 5.408 -13.442 1.00 92.38 96 ASN A CA 1
ATOM 756 C C . ASN A 1 96 ? 12.083 6.869 -13.049 1.00 92.38 96 ASN A C 1
ATOM 758 O O . ASN A 1 96 ? 13.243 7.243 -12.902 1.00 92.38 96 ASN A O 1
ATOM 762 N N . ASP A 1 97 ? 11.031 7.676 -12.897 1.00 89.50 97 ASP A N 1
ATOM 763 C CA . ASP A 1 97 ? 11.121 9.078 -12.469 1.00 89.50 97 ASP A CA 1
ATOM 764 C C . ASP A 1 97 ? 11.291 9.241 -10.940 1.00 89.50 97 ASP A C 1
ATOM 766 O O . ASP A 1 97 ? 11.548 10.351 -10.466 1.00 89.50 97 ASP A O 1
ATOM 770 N N . MET A 1 98 ? 11.119 8.160 -10.166 1.00 81.50 98 MET A N 1
ATOM 771 C CA . MET A 1 98 ? 11.268 8.112 -8.700 1.00 81.50 98 MET A CA 1
ATOM 772 C C . MET A 1 98 ? 12.703 7.816 -8.261 1.00 81.50 98 MET A C 1
ATOM 774 O O . MET A 1 98 ? 13.128 8.445 -7.263 1.00 81.50 98 MET A O 1
#

Foldseek 3Di:
DDDDDDDPPDDDDPPPPPPDDDDDPPPDDDPDDPPDPPPDDPPDDDDDPVVVVVLVVVQVVVCVVPVDNDDSVNVVVVCVVCVVVDDPVVVVVVVVVD

pLDDT: mean 76.66, std 16.58, range [41.5, 95.62]

Radius of gyration: 35.98 Å; chains: 1; bounding box: 61×59×91 Å

Sequence (98 aa):
MGGNTLSNKGAKSSLASRADRRNKTTITTVRKQPLTTYKVPPLTLRLSLADKQKVQDWVEELQKDTKRKVSAAKLLRALTLMRNDLDNKRLLELINDM